Protein AF-A0AAU6Z4K2-F1 (afdb_monomer_lite)

Foldseek 3Di:
DDDDDDDDDDDDDDDDDDPDPDPPPPPPPPVVNVVVVVLVVVCVVPPVVRRPCPQFADLVQWDDDPFWIWGQAPQGIWIDTQAQQFFIWGQGPVGIKTKHFFLRVQWDGWDDPDRQKTWIDNNFQKIWIWGAHNRRDIDIDIGHRDPRHDPDGDIDMDDPPPDDDDDDDDDD

pLDDT: mean 75.46, std 21.05, range [30.47, 96.44]

Sequence (172 aa):
MKKKILASLTGSVILLSTLGALPAQAQDQHPLESTLESNAAVSGSAGTDRDLLANAVDPSAIVETEDSITISSEEGDVTLPDSATVPTTVESTEGTVLIGVPFADSASAPETLRPGAVAYENGNQTSTVRTIKNDGTVQTASIIESAASPERFDYPLTLPAGQLLRSLKAGF

Secondary structure (DSSP, 8-state):
------------------------------HHHHHHHHHHHHHHHSTTT--SSTTBPPGGGEEE-SSEEEEE-SS-EEEEESSSSSPEEEEETTEEEEEPPTTGGGPPPPEEEETTEEEEE-SSSEEEEEEEBTTS-EEEEEEE-STTS-S-----EE--TT----------

Radius of gyration: 28.02 Å; chains: 1; bounding box: 43×40×119 Å

Structure (mmCIF, N/CA/C/O backbone):
data_AF-A0AAU6Z4K2-F1
#
_entry.id   AF-A0AAU6Z4K2-F1
#
loop_
_atom_site.group_PDB
_atom_site.id
_atom_site.type_symbol
_atom_site.label_atom_id
_atom_site.label_alt_id
_atom_site.label_comp_id
_atom_site.label_asym_id
_atom_site.label_entity_id
_atom_site.label_seq_id
_atom_site.pdbx_PDB_ins_code
_atom_site.Cartn_x
_atom_site.Cartn_y
_atom_site.Cartn_z
_atom_site.occupancy
_atom_site.B_iso_or_equiv
_atom_site.auth_seq_id
_atom_site.auth_comp_id
_atom_site.auth_asym_id
_atom_site.auth_atom_id
_atom_site.pdbx_PDB_model_num
ATOM 1 N N . MET A 1 1 ? -13.637 2.128 98.675 1.00 36.31 1 MET A N 1
ATOM 2 C CA . MET A 1 1 ? -12.384 1.355 98.498 1.00 36.31 1 MET A CA 1
ATOM 3 C C . MET A 1 1 ? -12.708 0.069 97.744 1.00 36.31 1 MET A C 1
ATOM 5 O O . MET A 1 1 ? -13.590 -0.614 98.224 1.00 36.31 1 MET A O 1
ATOM 9 N N . LYS A 1 2 ? -12.008 -0.200 96.618 1.00 30.47 2 LYS A N 1
ATOM 10 C CA . LYS A 1 2 ? -11.628 -1.512 96.006 1.00 30.47 2 LYS A CA 1
ATOM 11 C C . LYS A 1 2 ? -12.738 -2.598 95.860 1.00 30.47 2 LYS A C 1
ATOM 13 O O . LYS A 1 2 ? -13.364 -2.923 96.844 1.00 30.47 2 LYS A O 1
ATOM 18 N N . LYS A 1 3 ? -12.977 -3.335 94.763 1.00 30.56 3 LYS A N 1
ATOM 19 C CA . LYS A 1 3 ? -12.415 -3.547 93.408 1.00 30.56 3 LYS A CA 1
ATOM 20 C C . LYS A 1 3 ? -13.409 -4.477 92.641 1.00 30.56 3 LYS A C 1
ATOM 22 O O . LYS A 1 3 ? -13.917 -5.390 93.270 1.00 30.56 3 LYS A O 1
ATOM 27 N N . LYS A 1 4 ? -13.597 -4.225 91.327 1.00 35.03 4 LYS A N 1
ATOM 28 C CA . LYS A 1 4 ? -13.789 -5.089 90.109 1.00 35.03 4 LYS A CA 1
ATOM 29 C C . LYS A 1 4 ? -14.420 -6.506 90.243 1.00 35.03 4 LYS A C 1
ATOM 31 O O . LYS A 1 4 ? -14.057 -7.233 91.152 1.00 35.03 4 LYS A O 1
ATOM 36 N N . ILE A 1 5 ? -15.282 -6.977 89.320 1.00 39.59 5 ILE A N 1
ATOM 37 C CA . ILE A 1 5 ? -15.020 -7.661 88.005 1.00 39.59 5 ILE A CA 1
ATOM 38 C C . ILE A 1 5 ? -16.432 -7.955 87.391 1.00 39.59 5 ILE A C 1
ATOM 40 O O . ILE A 1 5 ? -17.286 -8.388 88.153 1.00 39.59 5 ILE A O 1
ATOM 44 N N . LEU A 1 6 ? -16.856 -7.546 86.177 1.00 36.22 6 LEU A N 1
ATOM 45 C CA . LEU A 1 6 ? -16.536 -7.909 84.767 1.00 36.22 6 LEU A CA 1
ATOM 46 C C . LEU A 1 6 ? -17.544 -8.914 84.137 1.00 36.22 6 LEU A C 1
ATOM 48 O O . LEU A 1 6 ? -17.702 -9.998 84.682 1.00 36.22 6 LEU A O 1
ATOM 52 N N . ALA A 1 7 ? -18.137 -8.548 82.983 1.00 34.59 7 ALA A N 1
ATOM 53 C CA . ALA A 1 7 ? -18.519 -9.363 81.795 1.00 34.59 7 ALA A CA 1
ATOM 54 C C . ALA A 1 7 ? -19.757 -8.734 81.100 1.00 34.59 7 ALA A C 1
ATOM 56 O O . ALA A 1 7 ? -20.848 -8.744 81.651 1.00 34.59 7 ALA A O 1
ATOM 57 N N . SER A 1 8 ? -19.592 -7.950 80.028 1.00 31.45 8 SER A N 1
ATOM 58 C CA . SER A 1 8 ? -19.456 -8.360 78.612 1.00 31.45 8 SER A CA 1
ATOM 59 C C . SER A 1 8 ? -20.800 -8.655 77.929 1.00 31.45 8 SER A C 1
ATOM 61 O O . SER A 1 8 ? -21.326 -9.754 78.060 1.00 31.45 8 SER A O 1
ATOM 63 N N . LEU A 1 9 ? -21.285 -7.717 77.106 1.00 34.03 9 LEU A N 1
ATOM 64 C CA . LEU A 1 9 ? -22.028 -8.061 75.893 1.00 34.03 9 LEU A CA 1
ATOM 65 C C . LEU A 1 9 ? -21.725 -7.038 74.791 1.00 34.03 9 LEU A C 1
ATOM 67 O O . LEU A 1 9 ? -21.833 -5.827 74.971 1.00 34.03 9 LEU A O 1
ATOM 71 N N . THR A 1 10 ? -21.254 -7.588 73.686 1.00 41.62 10 THR A N 1
ATOM 72 C CA . THR A 1 10 ? -20.661 -6.970 72.508 1.00 41.62 10 THR A CA 1
ATOM 73 C C . THR A 1 10 ? -21.637 -6.040 71.790 1.00 41.62 10 THR A C 1
ATOM 75 O O . THR A 1 10 ? -22.733 -6.451 71.418 1.00 41.62 10 THR A O 1
ATOM 78 N N . GLY A 1 11 ? -21.216 -4.796 71.559 1.00 35.94 11 GLY A N 1
ATOM 79 C CA . GLY A 1 11 ? -21.829 -3.895 70.588 1.00 35.94 11 GLY A CA 1
ATOM 80 C C . GLY A 1 11 ? -21.139 -4.016 69.229 1.00 35.94 11 GLY A C 1
ATOM 81 O O . GLY A 1 11 ? -19.931 -4.243 69.156 1.00 35.94 11 GLY A O 1
ATOM 82 N N . SER A 1 12 ? -21.888 -3.825 68.147 1.00 34.69 12 SER A N 1
ATOM 83 C CA . SER A 1 12 ? -21.301 -3.396 66.881 1.00 34.69 12 SER A CA 1
ATOM 84 C C . SER A 1 12 ? -22.199 -2.396 66.175 1.00 34.69 12 SER A C 1
ATOM 86 O O . SER A 1 12 ? -23.421 -2.513 66.154 1.00 34.69 12 SER A O 1
ATOM 88 N N . VAL A 1 13 ? -21.513 -1.368 65.697 1.00 41.34 13 VAL A N 1
ATOM 89 C CA . VAL A 1 13 ? -21.973 -0.073 65.215 1.00 41.34 13 VAL A CA 1
ATOM 90 C C . VAL A 1 13 ? -22.143 -0.130 63.697 1.00 41.34 13 VAL A C 1
ATOM 92 O O . VAL A 1 13 ? -21.393 -0.805 62.999 1.00 41.34 13 VAL A O 1
ATOM 95 N N . ILE A 1 14 ? -23.145 0.597 63.210 1.00 43.53 14 ILE A N 1
ATOM 96 C CA . ILE A 1 14 ? -23.478 0.819 61.799 1.00 43.53 14 ILE A CA 1
ATOM 97 C C . ILE A 1 14 ? -22.326 1.571 61.109 1.00 43.53 14 ILE A C 1
ATOM 99 O O . ILE A 1 14 ? -21.919 2.626 61.591 1.00 43.53 14 ILE A O 1
ATOM 103 N N . LEU A 1 15 ? -21.846 1.082 59.960 1.00 35.06 15 LEU A N 1
ATOM 104 C CA . LEU A 1 15 ? -20.938 1.824 59.076 1.00 35.06 15 LEU A CA 1
ATOM 105 C C . LEU A 1 15 ? -21.525 1.885 57.660 1.00 35.06 15 LEU A C 1
ATOM 107 O O . LEU A 1 15 ? -21.534 0.907 56.919 1.00 35.06 15 LEU A O 1
ATOM 111 N N . LEU A 1 16 ? -22.046 3.070 57.337 1.00 43.75 16 LEU A N 1
ATOM 112 C CA . LEU A 1 16 ? -22.443 3.535 56.011 1.00 43.75 16 LEU A CA 1
ATOM 113 C C . LEU A 1 16 ? -21.180 3.641 55.139 1.00 43.75 16 LEU A C 1
ATOM 115 O O . LEU A 1 16 ? -20.366 4.539 55.349 1.00 43.75 16 LEU A O 1
ATOM 119 N N . SER A 1 17 ? -21.001 2.744 54.170 1.00 46.38 17 SER A N 1
ATOM 120 C CA . SER A 1 17 ? -19.984 2.892 53.128 1.00 46.38 17 SER A CA 1
ATOM 121 C C . SER A 1 17 ? -20.607 3.523 51.883 1.00 46.38 17 SER A C 1
ATOM 123 O O . SER A 1 17 ? -21.472 2.970 51.210 1.00 46.38 17 SER A O 1
ATOM 125 N N . THR A 1 18 ? -20.156 4.739 51.612 1.00 41.16 18 THR A N 1
ATOM 126 C CA . THR A 1 18 ? -20.389 5.526 50.406 1.00 41.16 18 THR A CA 1
ATOM 127 C C . THR A 1 18 ? -19.934 4.765 49.157 1.00 41.16 18 THR A C 1
ATOM 129 O O . THR A 1 18 ? -18.769 4.374 49.072 1.00 41.16 18 THR A O 1
ATOM 132 N N . LEU A 1 19 ? -20.822 4.608 48.170 1.00 38.84 19 LEU A N 1
ATOM 133 C CA . LEU A 1 19 ? -20.456 4.261 46.794 1.00 38.84 19 LEU A CA 1
ATOM 134 C C . LEU A 1 19 ? -19.628 5.417 46.211 1.00 38.84 19 LEU A C 1
ATOM 136 O O . LEU A 1 19 ? -20.172 6.402 45.716 1.00 38.84 19 LEU A O 1
ATOM 140 N N . GLY A 1 20 ? -18.305 5.320 46.308 1.00 38.38 20 GLY A N 1
ATOM 141 C CA . GLY A 1 20 ? -17.410 6.114 45.478 1.00 38.38 20 GLY A CA 1
ATOM 142 C C . GLY A 1 20 ? -17.501 5.588 44.052 1.00 38.38 20 GLY A C 1
ATOM 143 O O . GLY A 1 20 ? -17.020 4.492 43.774 1.00 38.38 20 GLY A O 1
ATOM 144 N N . ALA A 1 21 ? -18.141 6.342 43.159 1.00 46.72 21 ALA A N 1
ATOM 145 C CA . ALA A 1 21 ? -17.956 6.158 41.730 1.00 46.72 21 ALA A CA 1
ATOM 146 C C . ALA A 1 21 ? -16.471 6.403 41.440 1.00 46.72 21 ALA A C 1
ATOM 148 O O . ALA A 1 21 ? -15.991 7.531 41.557 1.00 46.72 21 ALA A O 1
ATOM 149 N N . LEU A 1 22 ? -15.725 5.342 41.136 1.00 48.06 22 LEU A N 1
ATOM 150 C CA . LEU A 1 22 ? -14.408 5.517 40.541 1.00 48.06 22 LEU A CA 1
ATOM 151 C C . LEU A 1 22 ? -14.627 6.242 39.205 1.00 48.06 22 LEU 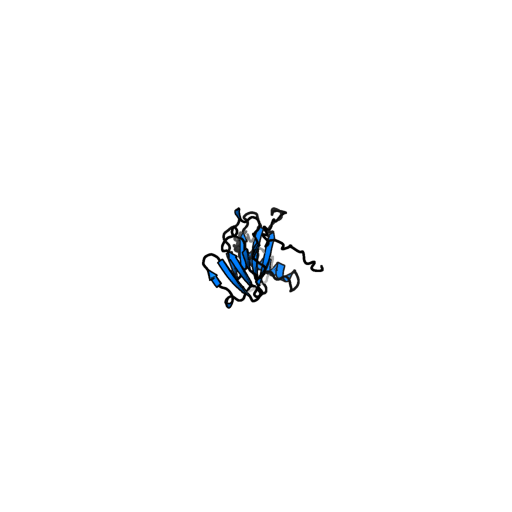A C 1
ATOM 153 O O . LEU A 1 22 ? -15.563 5.877 38.484 1.00 48.06 22 LEU A O 1
ATOM 157 N N . PRO A 1 23 ? -13.826 7.264 38.858 1.00 45.00 23 PRO A N 1
ATOM 158 C CA . PRO A 1 23 ? -13.811 7.729 37.485 1.00 45.00 23 PRO A CA 1
ATOM 159 C C . PRO A 1 23 ? -13.451 6.516 36.629 1.00 45.00 23 PRO A C 1
ATOM 161 O O . PRO A 1 23 ? -12.403 5.900 36.826 1.00 45.00 23 PRO A O 1
ATOM 164 N N . ALA A 1 24 ? -14.347 6.130 35.723 1.00 46.47 24 ALA A N 1
ATOM 165 C CA . ALA A 1 24 ? -13.970 5.261 34.629 1.00 46.47 24 ALA A CA 1
ATOM 166 C C . ALA A 1 24 ? -12.881 6.023 33.874 1.00 46.47 24 ALA A C 1
ATOM 168 O O . ALA A 1 24 ? -13.165 7.031 33.227 1.00 46.47 24 ALA A O 1
ATOM 169 N N . GLN A 1 25 ? -11.625 5.616 34.045 1.00 41.44 25 GLN A N 1
ATOM 170 C CA . GLN A 1 25 ? -10.576 6.070 33.154 1.00 41.44 25 GLN A CA 1
ATOM 171 C C . GLN A 1 25 ? -10.910 5.443 31.806 1.00 41.44 25 GLN A C 1
ATOM 173 O O . GLN A 1 25 ? -10.688 4.252 31.598 1.00 41.44 25 GLN A O 1
ATOM 178 N N . ALA A 1 26 ? -11.538 6.227 30.929 1.00 44.09 26 ALA A N 1
ATOM 179 C CA . ALA A 1 26 ? -11.459 5.968 29.508 1.00 44.09 26 ALA A CA 1
ATOM 180 C C . ALA A 1 26 ? -9.963 5.979 29.200 1.00 44.09 26 ALA A C 1
ATOM 182 O O . ALA A 1 26 ? -9.292 6.998 29.357 1.00 44.09 26 ALA A O 1
ATOM 183 N N . GLN A 1 27 ? -9.417 4.799 28.935 1.00 43.41 27 GLN A N 1
ATOM 184 C CA . GLN A 1 27 ? -8.076 4.687 28.411 1.00 43.41 27 GLN A CA 1
ATOM 185 C C . GLN A 1 27 ? -8.173 5.292 27.012 1.00 43.41 27 GLN A C 1
ATOM 187 O O . GLN A 1 27 ? -8.660 4.631 26.100 1.00 43.41 27 GLN A O 1
ATOM 192 N N . ASP A 1 28 ? -7.803 6.566 26.871 1.00 45.97 28 ASP A N 1
ATOM 193 C CA . ASP A 1 28 ? -7.549 7.197 25.575 1.00 45.97 28 ASP A CA 1
ATOM 194 C C . ASP A 1 28 ? -6.294 6.526 24.992 1.00 45.97 28 ASP A C 1
ATOM 196 O O . ASP A 1 28 ? -5.224 7.123 24.914 1.00 45.97 28 ASP A O 1
ATOM 200 N N . GLN A 1 29 ? -6.380 5.231 24.671 1.00 46.34 29 GLN A N 1
ATOM 201 C CA . GLN A 1 29 ? -5.414 4.623 23.773 1.00 46.34 29 GLN A CA 1
ATOM 202 C C . GLN A 1 29 ? -5.698 5.260 22.430 1.00 46.34 29 GLN A C 1
ATOM 204 O O . GLN A 1 29 ? -6.816 5.159 21.916 1.00 46.34 29 GLN A O 1
ATOM 209 N N . HIS A 1 30 ? -4.703 5.954 21.888 1.00 51.69 30 HIS A N 1
ATOM 210 C CA . HIS A 1 30 ? -4.772 6.383 20.507 1.00 51.69 30 HIS A CA 1
ATOM 211 C C . HIS A 1 30 ? -5.121 5.135 19.678 1.00 51.69 30 HIS A C 1
ATOM 213 O O . HIS A 1 30 ? -4.470 4.103 19.883 1.00 51.69 30 HIS A O 1
ATOM 219 N N . PRO A 1 31 ? -6.148 5.171 18.805 1.00 59.97 31 PRO A N 1
ATOM 220 C CA . PRO A 1 31 ? -6.596 3.988 18.066 1.00 59.97 31 PRO A CA 1
ATOM 221 C C . PRO A 1 31 ? -5.418 3.273 17.413 1.00 59.97 31 PRO A C 1
ATOM 223 O O . PRO A 1 31 ? -5.297 2.054 17.461 1.00 59.97 31 PRO A O 1
ATOM 226 N N . LEU A 1 32 ? -4.465 4.066 16.939 1.00 56.53 32 LEU A N 1
ATOM 227 C CA . LEU A 1 32 ? -3.286 3.616 16.237 1.00 56.53 32 LEU A CA 1
ATOM 228 C C . LEU A 1 32 ? -2.292 2.894 17.154 1.00 56.53 32 LEU A C 1
ATOM 230 O O . LEU A 1 32 ? -1.779 1.861 16.750 1.00 56.53 32 LEU A O 1
ATOM 234 N N . GLU A 1 33 ? -2.111 3.292 18.417 1.00 57.56 33 GLU A N 1
ATOM 235 C CA . GLU A 1 33 ? -1.300 2.513 19.373 1.00 57.56 33 GLU A CA 1
ATOM 236 C C . GLU A 1 33 ? -1.917 1.135 19.642 1.00 57.56 33 GLU A C 1
ATOM 238 O O . GLU A 1 33 ? -1.220 0.121 19.592 1.00 57.56 33 GLU A O 1
ATOM 243 N N . SER A 1 34 ? -3.240 1.073 19.821 1.00 58.06 34 SER A N 1
ATOM 244 C CA . SER A 1 34 ? -3.960 -0.203 19.927 1.00 58.06 34 SER A CA 1
ATOM 245 C C . SER A 1 34 ? -3.863 -1.021 18.634 1.00 58.06 34 SER A C 1
ATOM 247 O O . SER A 1 34 ? -3.811 -2.252 18.670 1.00 58.06 34 SER A O 1
ATOM 249 N N . THR A 1 35 ? -3.767 -0.352 17.486 1.00 60.66 35 THR A N 1
ATOM 250 C CA . THR A 1 35 ? -3.582 -0.977 16.175 1.00 60.66 35 THR A CA 1
ATOM 251 C C . THR A 1 35 ? -2.159 -1.509 16.000 1.00 60.66 35 THR A C 1
ATOM 253 O O . THR A 1 35 ? -1.989 -2.609 15.484 1.00 60.66 35 THR A O 1
ATOM 256 N N . LEU A 1 36 ? -1.127 -0.800 16.473 1.00 62.06 36 LEU A N 1
ATOM 257 C CA . LEU A 1 36 ? 0.253 -1.293 16.527 1.00 62.06 36 LEU A CA 1
ATOM 258 C C . LEU A 1 36 ? 0.345 -2.533 17.416 1.00 62.06 36 LEU A C 1
ATOM 260 O O . LEU A 1 36 ? 0.950 -3.525 17.015 1.00 62.06 36 LEU A O 1
ATOM 264 N N . GLU A 1 37 ? -0.273 -2.493 18.597 1.00 60.72 37 GLU A N 1
ATOM 265 C CA . GLU A 1 37 ? -0.345 -3.637 19.509 1.00 60.72 37 GLU A CA 1
ATOM 266 C C . GLU A 1 37 ? -1.108 -4.805 18.879 1.00 60.72 37 GLU A C 1
ATOM 268 O O . GLU A 1 37 ? -0.660 -5.948 18.954 1.00 60.72 37 GLU A O 1
ATOM 273 N N . SER A 1 38 ? -2.221 -4.528 18.197 1.00 59.88 38 SER A N 1
ATOM 274 C CA . SER A 1 38 ? -3.011 -5.533 17.479 1.00 59.88 38 SER A CA 1
ATOM 275 C C . SER A 1 38 ? -2.239 -6.121 16.302 1.00 59.88 38 SER A C 1
ATOM 277 O O . SER A 1 38 ? -2.271 -7.330 16.101 1.00 59.88 38 SER A O 1
ATOM 279 N N . ASN A 1 39 ? -1.474 -5.312 15.571 1.00 59.12 39 ASN A N 1
ATOM 280 C CA . ASN A 1 39 ? -0.587 -5.776 14.511 1.00 59.12 39 ASN A CA 1
ATOM 281 C C . ASN A 1 39 ? 0.524 -6.643 15.077 1.00 59.12 39 ASN A C 1
ATOM 283 O O . ASN A 1 39 ? 0.716 -7.744 14.584 1.00 59.12 39 ASN A O 1
ATOM 287 N N . ALA A 1 40 ? 1.186 -6.212 16.151 1.00 59.50 40 ALA A N 1
ATOM 288 C CA . ALA A 1 40 ? 2.186 -7.011 16.850 1.00 59.50 40 ALA A CA 1
ATOM 289 C C . ALA A 1 40 ? 1.596 -8.321 17.415 1.00 59.50 40 ALA A C 1
ATOM 291 O O . ALA A 1 40 ? 2.256 -9.360 17.411 1.00 59.50 40 ALA A O 1
ATOM 292 N N . ALA A 1 41 ? 0.337 -8.314 17.858 1.00 57.22 41 ALA A N 1
ATOM 293 C CA . ALA A 1 41 ? -0.365 -9.506 18.325 1.00 57.22 41 ALA A CA 1
ATOM 294 C C . ALA A 1 41 ? -0.747 -10.450 17.171 1.00 57.22 41 ALA A C 1
ATOM 296 O O . ALA A 1 41 ? -0.561 -11.664 17.282 1.00 57.22 41 ALA A O 1
ATOM 297 N N . VAL A 1 42 ? -1.223 -9.917 16.040 1.00 57.47 42 VAL A N 1
ATOM 298 C CA . VAL A 1 42 ? -1.474 -10.678 14.805 1.00 57.47 42 VAL A CA 1
ATOM 299 C C . VAL A 1 42 ? -0.163 -11.294 14.310 1.00 57.47 42 VAL A C 1
ATOM 301 O O . VAL A 1 42 ? -0.123 -12.502 14.074 1.00 57.47 42 VAL A O 1
ATOM 304 N N . SER A 1 43 ? 0.910 -10.502 14.284 1.00 56.78 43 SER A N 1
ATOM 305 C CA . SER A 1 43 ? 2.294 -10.892 14.006 1.00 56.78 43 SER A CA 1
ATOM 306 C C . SER A 1 43 ? 2.821 -12.001 14.923 1.00 56.78 43 SER A C 1
ATOM 308 O O . SER A 1 43 ? 3.589 -12.846 14.480 1.00 56.78 43 SER A O 1
ATOM 310 N N . GLY A 1 44 ? 2.431 -12.012 16.202 1.00 48.19 44 GLY A N 1
ATOM 311 C CA . GLY A 1 44 ? 2.836 -13.034 17.173 1.00 48.19 44 GLY A CA 1
ATOM 312 C C . GLY A 1 44 ? 1.983 -14.309 17.144 1.00 48.19 44 GLY A C 1
ATOM 313 O O . GLY A 1 44 ? 2.465 -15.379 17.513 1.00 48.19 44 GLY A O 1
ATOM 314 N N . SER A 1 45 ? 0.718 -14.215 16.718 1.00 48.16 45 SER A N 1
ATOM 315 C CA . SER A 1 45 ? -0.207 -15.360 16.627 1.00 48.16 45 SER A CA 1
ATOM 316 C C . SER A 1 45 ? -0.062 -16.148 15.323 1.00 48.16 45 SER A C 1
ATOM 318 O O . SER A 1 45 ? -0.261 -17.363 15.289 1.00 48.16 45 SER A O 1
ATOM 320 N N . ALA A 1 46 ? 0.312 -15.459 14.249 1.00 44.97 46 ALA A N 1
ATOM 321 C CA . ALA A 1 46 ? 0.668 -16.045 12.979 1.00 44.97 46 ALA A CA 1
ATOM 322 C C . ALA A 1 46 ? 2.176 -16.300 13.039 1.00 44.97 46 ALA A C 1
ATOM 324 O O . ALA A 1 46 ? 2.924 -15.336 13.052 1.00 44.97 46 ALA A O 1
ATOM 325 N N . GLY A 1 47 ? 2.608 -17.563 13.176 1.00 46.50 47 GLY A N 1
ATOM 326 C CA . GLY A 1 47 ? 4.004 -17.946 13.460 1.00 46.50 47 GLY A CA 1
ATOM 327 C C . GLY A 1 47 ? 5.066 -17.123 12.718 1.00 46.50 47 GLY A C 1
ATOM 328 O O . GLY A 1 47 ? 4.776 -16.582 11.660 1.00 46.50 47 GLY A O 1
ATOM 329 N N . THR A 1 48 ? 6.282 -17.071 13.273 1.00 49.19 48 THR A N 1
ATOM 330 C CA . THR A 1 48 ? 7.426 -16.145 13.055 1.00 49.19 48 THR A CA 1
ATOM 331 C C . THR A 1 48 ? 7.652 -15.503 11.666 1.00 49.19 48 THR A C 1
ATOM 333 O O . THR A 1 48 ? 8.356 -14.503 11.584 1.00 49.19 48 THR A O 1
ATOM 336 N N . ASP A 1 49 ? 7.064 -16.028 10.595 1.00 49.94 49 ASP A N 1
ATOM 337 C CA . ASP A 1 49 ? 7.072 -15.519 9.219 1.00 49.94 49 ASP A CA 1
ATOM 338 C C . ASP A 1 49 ? 6.061 -14.390 8.927 1.00 49.94 49 ASP A C 1
ATOM 340 O O . ASP A 1 49 ? 6.151 -13.755 7.875 1.00 49.94 49 ASP A O 1
ATOM 344 N N . ARG A 1 50 ? 5.065 -14.140 9.791 1.00 57.62 50 ARG A N 1
ATOM 345 C CA . ARG A 1 50 ? 3.939 -13.227 9.484 1.00 57.62 50 ARG A CA 1
ATOM 346 C C . ARG A 1 50 ? 3.914 -11.953 10.311 1.00 57.62 50 ARG A C 1
ATOM 348 O O . ARG A 1 50 ? 2.854 -11.340 10.444 1.00 57.62 50 ARG A O 1
ATOM 355 N N . ASP A 1 51 ? 5.072 -11.527 10.803 1.00 68.50 51 ASP A N 1
ATOM 356 C CA . ASP A 1 51 ? 5.155 -10.232 11.452 1.00 68.50 51 ASP A CA 1
ATOM 357 C C . ASP A 1 51 ? 5.057 -9.093 10.421 1.00 68.50 51 ASP A C 1
ATOM 359 O O . ASP A 1 51 ? 5.938 -8.905 9.583 1.00 68.50 51 ASP A O 1
ATOM 363 N N . LEU A 1 52 ? 3.926 -8.376 10.468 1.00 66.62 52 LEU A N 1
ATOM 364 C CA . LEU A 1 52 ? 3.582 -7.266 9.575 1.00 66.62 52 LEU A CA 1
ATOM 365 C C . LEU A 1 52 ? 4.606 -6.131 9.658 1.00 66.62 52 LEU A C 1
ATOM 367 O O . LEU A 1 52 ? 4.833 -5.445 8.668 1.00 66.62 52 LEU A O 1
ATOM 371 N N . LEU A 1 53 ? 5.208 -5.947 10.835 1.00 70.00 53 LEU A N 1
ATOM 372 C CA . LEU A 1 53 ? 6.173 -4.893 11.126 1.00 70.00 53 LEU A CA 1
ATOM 373 C C . LEU A 1 53 ? 7.601 -5.442 11.278 1.00 70.00 53 LEU A C 1
ATOM 375 O O . LEU A 1 53 ? 8.549 -4.650 11.346 1.00 70.00 53 LEU A O 1
ATOM 379 N N . ALA A 1 54 ? 7.783 -6.769 11.325 1.00 64.94 54 ALA A N 1
ATOM 380 C CA . ALA A 1 54 ? 9.110 -7.377 11.290 1.00 64.94 54 ALA A CA 1
ATOM 381 C C . ALA A 1 54 ? 9.786 -7.044 9.977 1.00 64.94 54 ALA A C 1
ATOM 383 O O . ALA A 1 54 ? 9.201 -7.150 8.897 1.00 64.94 54 ALA A O 1
ATOM 384 N N . ASN A 1 55 ? 11.073 -6.731 10.085 1.00 63.75 55 ASN A N 1
ATOM 385 C CA . ASN A 1 55 ? 11.922 -6.439 8.939 1.00 63.75 55 ASN A CA 1
ATOM 386 C C . ASN A 1 55 ? 11.401 -5.275 8.080 1.00 63.75 55 ASN A C 1
ATOM 388 O O . ASN A 1 55 ? 11.813 -5.157 6.925 1.00 63.75 55 ASN A O 1
ATOM 392 N N . ALA A 1 56 ? 10.539 -4.409 8.640 1.00 68.62 56 ALA A N 1
ATOM 393 C CA . ALA A 1 56 ? 10.363 -3.062 8.115 1.00 68.62 56 ALA A CA 1
ATOM 394 C C . ALA A 1 56 ? 11.751 -2.433 7.946 1.00 68.62 56 ALA A C 1
ATOM 396 O O . ALA A 1 56 ? 12.652 -2.687 8.755 1.00 68.62 56 ALA A O 1
ATOM 397 N N . VAL A 1 57 ? 11.913 -1.699 6.851 1.00 77.69 57 VAL A N 1
ATOM 398 C CA . VAL A 1 57 ? 13.207 -1.227 6.357 1.00 77.69 57 VAL A CA 1
ATOM 399 C C . VAL A 1 57 ? 14.070 -0.564 7.449 1.00 77.69 57 VAL A C 1
ATOM 401 O O . VAL A 1 57 ? 13.574 0.081 8.378 1.00 77.69 57 VAL A O 1
ATOM 404 N N . ASP A 1 58 ? 15.388 -0.719 7.330 1.00 72.12 58 ASP A N 1
ATOM 405 C CA . ASP A 1 58 ? 16.346 0.059 8.108 1.00 72.12 58 ASP A CA 1
ATOM 406 C C . ASP A 1 58 ? 16.191 1.548 7.740 1.00 72.12 58 ASP A C 1
ATOM 408 O O . ASP A 1 58 ? 16.272 1.884 6.556 1.00 72.12 58 ASP A O 1
ATOM 412 N N . PRO A 1 59 ? 15.992 2.461 8.711 1.00 69.56 59 PRO A N 1
ATOM 413 C CA . PRO A 1 59 ? 15.805 3.887 8.439 1.00 69.56 59 PRO A CA 1
ATOM 414 C C . PRO A 1 59 ? 16.951 4.524 7.644 1.00 69.56 59 PRO A C 1
ATOM 416 O O . PRO A 1 59 ? 16.745 5.539 6.989 1.00 69.56 59 PRO A O 1
ATOM 419 N N . SER A 1 60 ? 18.154 3.945 7.676 1.00 73.00 60 SER A N 1
ATOM 420 C CA . SER A 1 60 ? 19.299 4.431 6.898 1.00 73.00 60 SER A CA 1
ATOM 421 C C . SER A 1 60 ? 19.212 4.132 5.397 1.00 73.00 60 SER A C 1
ATOM 423 O O . SER A 1 60 ? 19.892 4.793 4.614 1.00 73.00 60 SER A O 1
ATOM 425 N N . ALA A 1 61 ? 18.375 3.173 4.991 1.00 77.00 61 ALA A N 1
ATOM 426 C CA . ALA A 1 61 ? 18.121 2.828 3.593 1.00 77.00 61 ALA A CA 1
ATOM 427 C C . ALA A 1 61 ? 16.924 3.595 2.994 1.00 77.00 61 ALA A C 1
ATOM 429 O O . ALA A 1 61 ? 16.589 3.394 1.827 1.00 77.00 61 ALA A O 1
ATOM 430 N N . ILE A 1 62 ? 16.281 4.466 3.781 1.00 82.12 62 ILE A N 1
ATOM 431 C CA . ILE A 1 62 ? 15.111 5.235 3.362 1.00 82.12 62 ILE A CA 1
ATOM 432 C C . ILE A 1 62 ? 15.515 6.626 2.892 1.00 82.12 62 ILE A C 1
ATOM 434 O O . ILE A 1 62 ? 16.235 7.355 3.575 1.00 82.12 62 ILE A O 1
ATOM 438 N N . VAL A 1 63 ? 14.950 7.033 1.762 1.00 86.12 63 VAL A N 1
ATOM 439 C CA . VAL A 1 63 ? 14.868 8.432 1.355 1.00 86.12 63 VAL A CA 1
ATOM 440 C C . VAL A 1 63 ? 13.446 8.920 1.616 1.00 86.12 63 VAL A C 1
ATOM 442 O O . VAL A 1 63 ? 12.531 8.636 0.844 1.00 86.12 63 VAL A O 1
ATOM 445 N N . GLU A 1 64 ? 13.253 9.633 2.724 1.00 84.25 64 GLU A N 1
ATOM 446 C CA . GLU A 1 64 ? 11.984 10.296 3.033 1.00 84.25 64 GLU A CA 1
ATOM 447 C C . GLU A 1 64 ? 11.978 11.711 2.454 1.00 84.25 64 GLU A C 1
ATOM 449 O O . GLU A 1 64 ? 12.934 12.481 2.576 1.00 84.25 64 GLU A O 1
ATOM 454 N N . THR A 1 65 ? 10.873 12.044 1.811 1.00 86.75 65 THR A N 1
ATOM 455 C CA . THR A 1 65 ? 10.536 13.372 1.305 1.00 86.75 65 THR A CA 1
ATOM 456 C C . THR A 1 65 ? 9.222 13.801 1.946 1.00 86.75 65 THR A C 1
ATOM 458 O O . THR A 1 65 ? 8.574 12.999 2.612 1.00 86.75 65 THR A O 1
ATOM 461 N N . GLU A 1 66 ? 8.811 15.050 1.737 1.00 84.56 66 GLU A N 1
ATOM 462 C CA . GLU A 1 66 ? 7.517 15.533 2.241 1.00 84.56 66 GLU A CA 1
ATOM 463 C C . GLU A 1 66 ? 6.341 14.692 1.718 1.00 84.56 66 GLU A C 1
ATOM 465 O O . GLU A 1 66 ? 5.407 14.433 2.463 1.00 84.56 66 GLU A O 1
ATOM 470 N N . ASP A 1 67 ? 6.434 14.193 0.481 1.00 89.06 67 ASP A N 1
ATOM 471 C CA . ASP A 1 67 ? 5.317 13.529 -0.200 1.00 89.06 67 ASP A CA 1
ATOM 472 C C . ASP A 1 67 ? 5.476 12.006 -0.330 1.00 89.06 67 ASP A C 1
ATOM 474 O O . ASP A 1 67 ? 4.597 11.336 -0.881 1.00 89.06 67 ASP A O 1
ATOM 478 N N . SER A 1 68 ? 6.615 11.431 0.072 1.00 90.81 68 SER A N 1
ATOM 479 C CA . SER A 1 68 ? 6.870 10.000 -0.131 1.00 90.81 68 SER A CA 1
ATOM 480 C C . SER A 1 68 ? 8.056 9.437 0.646 1.00 90.81 68 SER A C 1
ATOM 482 O O . SER A 1 68 ? 9.031 10.129 0.941 1.00 90.81 68 SER A O 1
ATOM 484 N N . ILE A 1 69 ? 7.994 8.128 0.867 1.00 89.50 69 ILE A N 1
ATOM 485 C CA . ILE A 1 69 ? 9.052 7.268 1.387 1.00 89.50 69 ILE A CA 1
ATOM 486 C C . ILE A 1 69 ? 9.561 6.416 0.220 1.00 89.50 69 ILE A C 1
ATOM 488 O O . ILE A 1 69 ? 8.792 5.643 -0.351 1.00 89.50 69 ILE A O 1
ATOM 492 N N . THR A 1 70 ? 10.838 6.539 -0.141 1.00 91.44 70 THR A N 1
ATOM 493 C CA . THR A 1 70 ? 11.462 5.726 -1.199 1.00 91.44 70 THR A CA 1
ATOM 494 C C . THR A 1 70 ? 12.565 4.841 -0.643 1.00 91.44 70 THR A C 1
ATOM 496 O O . THR A 1 70 ? 13.359 5.272 0.193 1.00 91.44 70 THR A O 1
ATOM 499 N N . ILE A 1 71 ? 12.613 3.600 -1.119 1.00 88.62 71 ILE A N 1
ATOM 500 C CA . ILE A 1 71 ? 13.634 2.612 -0.775 1.00 88.62 71 ILE A CA 1
ATOM 501 C C . ILE A 1 71 ? 14.196 2.046 -2.069 1.00 88.62 71 ILE A C 1
ATOM 503 O O . ILE A 1 71 ? 13.439 1.591 -2.925 1.00 88.62 71 ILE A O 1
ATOM 507 N N . SER A 1 72 ? 15.520 2.044 -2.167 1.00 88.56 72 SER A N 1
ATOM 508 C CA . SER A 1 72 ? 16.247 1.448 -3.282 1.00 88.56 72 SER A CA 1
ATOM 509 C C . SER A 1 72 ? 16.857 0.122 -2.861 1.00 88.56 72 SER A C 1
ATOM 511 O O . SER A 1 72 ? 17.564 0.041 -1.856 1.00 88.56 72 SER A O 1
ATOM 513 N N . SER A 1 73 ? 16.600 -0.915 -3.649 1.00 83.56 73 SER A N 1
ATOM 514 C CA . SER A 1 73 ? 17.166 -2.253 -3.478 1.00 83.56 73 SER A CA 1
ATOM 515 C C . SER A 1 73 ? 17.910 -2.682 -4.745 1.00 83.56 73 SER A C 1
ATOM 517 O O . SER A 1 73 ? 17.883 -1.994 -5.765 1.00 83.56 73 SER A O 1
ATOM 519 N N . GLU A 1 74 ? 18.568 -3.842 -4.708 1.00 82.62 74 GLU A N 1
ATOM 520 C CA . GLU A 1 74 ? 19.158 -4.429 -5.920 1.00 82.62 74 GLU A CA 1
ATOM 521 C C . GLU A 1 74 ? 18.092 -4.818 -6.963 1.00 82.62 74 GLU A C 1
ATOM 523 O O . GLU A 1 74 ? 18.385 -4.868 -8.157 1.00 82.62 74 GLU A O 1
ATOM 528 N N . GLU A 1 75 ? 16.861 -5.082 -6.519 1.00 81.19 75 GLU A N 1
ATOM 529 C CA . GLU A 1 75 ? 15.746 -5.550 -7.351 1.00 81.19 75 GLU A CA 1
ATOM 530 C C . GLU A 1 75 ? 14.961 -4.391 -7.987 1.00 81.19 75 GLU A C 1
ATOM 532 O O . GLU A 1 75 ? 14.244 -4.584 -8.975 1.00 81.19 75 GLU A O 1
ATOM 537 N N . GLY A 1 76 ? 15.143 -3.181 -7.453 1.00 89.00 76 GLY A N 1
ATOM 538 C CA . GLY A 1 76 ? 14.509 -1.960 -7.922 1.00 89.00 76 GLY A CA 1
ATOM 539 C C . GLY A 1 76 ? 14.095 -1.015 -6.796 1.00 89.00 76 GLY A C 1
ATOM 540 O O . GLY A 1 76 ? 14.460 -1.210 -5.630 1.00 89.00 76 GLY A O 1
ATOM 541 N N . ASP A 1 77 ? 13.336 0.014 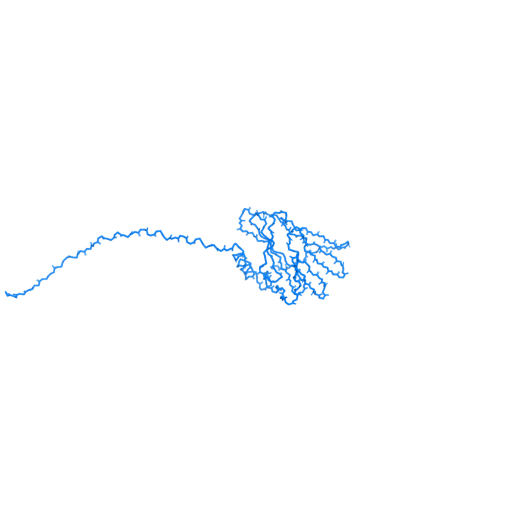-7.166 1.00 92.56 77 ASP A N 1
ATOM 542 C CA . ASP A 1 77 ? 12.905 1.082 -6.269 1.00 92.56 77 ASP A CA 1
ATOM 543 C C . ASP A 1 77 ? 11.441 0.898 -5.867 1.00 92.56 77 ASP A C 1
ATOM 545 O O . ASP A 1 77 ? 10.568 0.608 -6.689 1.00 92.56 77 ASP A O 1
ATOM 549 N N . VAL A 1 78 ? 11.158 1.111 -4.587 1.00 94.00 78 VAL A N 1
ATOM 550 C CA . VAL A 1 78 ? 9.797 1.142 -4.058 1.00 94.00 78 VAL A CA 1
ATOM 551 C C . VAL A 1 78 ? 9.513 2.521 -3.499 1.00 94.00 78 VAL A C 1
ATOM 553 O O . VAL A 1 78 ? 10.196 2.975 -2.583 1.00 94.00 78 VAL A O 1
ATOM 556 N N . THR A 1 79 ? 8.452 3.151 -3.995 1.00 94.12 79 THR A N 1
ATOM 557 C CA . THR A 1 79 ? 7.982 4.455 -3.524 1.00 94.12 79 THR A CA 1
ATOM 558 C C . THR A 1 79 ? 6.593 4.331 -2.918 1.00 94.12 79 THR A C 1
ATOM 560 O O . THR A 1 79 ? 5.615 3.985 -3.585 1.00 94.12 79 THR A O 1
ATOM 563 N N . LEU A 1 80 ? 6.501 4.653 -1.633 1.00 93.19 80 LEU A N 1
ATOM 564 C CA . LEU A 1 80 ? 5.273 4.742 -0.861 1.00 93.19 80 LEU A CA 1
ATOM 565 C C . LEU A 1 80 ? 4.878 6.217 -0.706 1.00 93.19 80 LEU A C 1
ATOM 567 O O . LEU A 1 80 ? 5.589 6.958 -0.031 1.00 93.19 80 LEU A O 1
ATOM 571 N N . PRO A 1 81 ? 3.771 6.663 -1.318 1.00 92.44 81 PRO A N 1
ATOM 572 C CA . PRO A 1 81 ? 3.353 8.057 -1.236 1.00 92.44 81 PRO A CA 1
ATOM 573 C C . PRO A 1 81 ? 2.726 8.403 0.118 1.00 92.44 81 PRO A C 1
ATOM 575 O O . PRO A 1 81 ? 2.078 7.561 0.752 1.00 92.44 81 PRO A O 1
ATOM 578 N N . ASP A 1 82 ? 2.804 9.683 0.479 1.00 91.12 82 ASP A N 1
ATOM 579 C CA . ASP A 1 82 ? 2.147 10.302 1.637 1.00 91.12 82 ASP A CA 1
ATOM 580 C C . ASP A 1 82 ? 0.634 10.521 1.407 1.00 91.12 82 ASP A C 1
ATOM 582 O O . ASP A 1 82 ? 0.008 11.483 1.837 1.00 91.12 82 ASP A O 1
ATOM 586 N N . SER A 1 83 ? 0.007 9.631 0.639 1.00 93.06 83 SER A N 1
ATOM 587 C CA . SER A 1 83 ? -1.412 9.698 0.310 1.00 93.06 83 SER A CA 1
ATOM 588 C C . SER A 1 83 ? -1.956 8.312 0.000 1.00 93.06 83 SER A C 1
ATOM 590 O O . SER A 1 83 ? -1.306 7.494 -0.656 1.00 93.06 83 SER A O 1
ATOM 592 N N . ALA A 1 84 ? -3.185 8.057 0.443 1.00 93.75 84 ALA A N 1
ATOM 593 C CA . ALA A 1 84 ? -3.924 6.851 0.098 1.00 93.75 84 ALA A CA 1
ATOM 594 C C . ALA A 1 84 ? -4.357 6.837 -1.380 1.00 93.75 84 ALA A C 1
ATOM 596 O O . ALA A 1 84 ? -4.406 5.783 -2.008 1.00 93.75 84 ALA A O 1
ATOM 597 N N . THR A 1 85 ? -4.659 8.001 -1.961 1.00 95.94 85 THR A N 1
ATOM 598 C CA . THR A 1 85 ? -5.179 8.108 -3.339 1.00 95.94 85 THR A CA 1
ATOM 599 C C . THR A 1 85 ? -4.100 7.959 -4.404 1.00 95.94 85 THR A C 1
ATOM 601 O O . THR A 1 85 ? -4.408 7.712 -5.570 1.00 95.94 85 THR A O 1
ATOM 604 N N . VAL A 1 86 ? -2.831 8.063 -4.008 1.00 95.69 86 VAL A N 1
ATOM 605 C CA . VAL A 1 86 ? -1.684 7.806 -4.876 1.00 95.69 86 VAL A CA 1
ATOM 606 C C . VAL A 1 86 ? -1.229 6.354 -4.656 1.00 95.69 86 VAL A C 1
ATOM 608 O O . VAL A 1 86 ? -1.055 5.923 -3.510 1.00 95.69 86 VAL A O 1
ATOM 611 N N . PRO A 1 87 ? -1.057 5.551 -5.722 1.00 95.44 87 PRO A N 1
ATOM 612 C CA . PRO A 1 87 ? -0.616 4.171 -5.572 1.00 95.44 87 PRO A CA 1
ATOM 613 C C . PRO A 1 87 ? 0.847 4.097 -5.120 1.00 95.44 87 PRO A C 1
ATOM 615 O O . PRO A 1 87 ? 1.659 4.953 -5.457 1.00 95.44 87 PRO A O 1
ATOM 618 N N . THR A 1 88 ? 1.191 3.030 -4.400 1.00 95.12 88 THR A N 1
ATOM 619 C CA . THR A 1 88 ? 2.590 2.632 -4.206 1.00 95.12 88 THR A CA 1
ATOM 620 C C . THR A 1 88 ? 3.164 2.199 -5.547 1.00 95.12 88 THR A C 1
ATOM 622 O O . THR A 1 88 ? 2.537 1.413 -6.262 1.00 95.12 88 THR A O 1
ATOM 625 N N . THR A 1 89 ? 4.360 2.678 -5.858 1.00 96.00 89 THR A N 1
ATOM 626 C CA . THR A 1 89 ? 5.092 2.326 -7.073 1.00 96.00 89 THR A CA 1
ATOM 627 C C . THR A 1 89 ? 6.170 1.309 -6.728 1.00 96.00 89 THR A C 1
ATOM 629 O O . THR A 1 89 ? 6.932 1.518 -5.789 1.00 96.00 89 THR A O 1
ATOM 632 N N . VAL A 1 90 ? 6.232 0.215 -7.485 1.00 94.19 90 VAL A N 1
ATOM 633 C CA . VAL A 1 90 ? 7.339 -0.748 -7.466 1.00 94.19 90 VAL A CA 1
ATOM 634 C C . VAL A 1 90 ? 7.960 -0.743 -8.855 1.00 94.19 90 VAL A C 1
ATOM 636 O O . VAL A 1 90 ? 7.339 -1.199 -9.818 1.00 94.19 90 VAL A O 1
ATOM 639 N N . GLU A 1 91 ? 9.155 -0.184 -8.973 1.00 94.06 91 GLU A N 1
ATOM 640 C CA . GLU A 1 91 ? 9.913 -0.096 -10.216 1.00 94.06 91 GLU A CA 1
ATOM 641 C C . GLU A 1 91 ? 10.988 -1.173 -10.251 1.00 94.06 91 GLU A C 1
ATOM 643 O O . GLU A 1 91 ? 11.683 -1.396 -9.271 1.00 94.06 91 GLU A O 1
ATOM 648 N N . SER A 1 92 ? 11.142 -1.829 -11.397 1.00 90.50 92 SER A N 1
ATOM 649 C CA . SER A 1 92 ? 12.207 -2.802 -11.649 1.00 90.50 92 SER A CA 1
ATOM 650 C C . SER A 1 92 ? 12.676 -2.693 -13.098 1.00 90.50 92 SER A C 1
ATOM 652 O O . SER A 1 92 ? 12.069 -1.992 -13.915 1.00 90.50 92 SER A O 1
ATOM 654 N N . THR A 1 93 ? 13.706 -3.453 -13.469 1.00 89.06 93 THR A N 1
ATOM 655 C CA . THR A 1 93 ? 14.139 -3.557 -14.873 1.00 89.06 93 THR A CA 1
ATOM 656 C C . THR A 1 93 ? 13.055 -4.115 -15.800 1.00 89.06 93 THR A C 1
ATOM 658 O O . THR A 1 93 ? 13.062 -3.825 -16.994 1.00 89.06 93 THR A O 1
ATOM 661 N N . GLU A 1 94 ? 12.107 -4.883 -15.257 1.00 88.06 9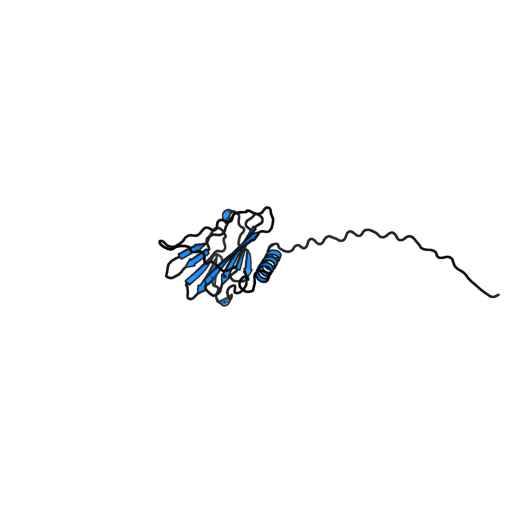4 GLU A N 1
ATOM 662 C CA . GLU A 1 94 ? 11.009 -5.522 -15.994 1.00 88.06 94 GLU A CA 1
ATOM 663 C C . GLU A 1 94 ? 9.757 -4.628 -16.112 1.00 88.06 94 GLU A C 1
ATOM 665 O O . GLU A 1 94 ? 8.759 -5.018 -16.727 1.00 88.06 94 GLU A O 1
ATOM 670 N N . GLY A 1 95 ? 9.789 -3.427 -15.525 1.00 92.44 95 GLY A N 1
ATOM 671 C CA . GLY A 1 95 ? 8.720 -2.432 -15.576 1.00 92.44 95 GLY A CA 1
ATOM 672 C C . GLY A 1 95 ? 8.177 -2.030 -14.204 1.00 92.44 95 GLY A C 1
ATOM 673 O O . GLY A 1 95 ? 8.689 -2.435 -13.160 1.00 92.44 95 GLY A O 1
ATOM 674 N N . THR A 1 96 ? 7.115 -1.223 -14.236 1.00 95.06 96 THR A N 1
ATOM 675 C CA . THR A 1 96 ? 6.503 -0.597 -13.058 1.00 95.06 96 THR A CA 1
ATOM 676 C C . THR A 1 96 ? 5.169 -1.241 -12.692 1.00 95.06 96 THR A C 1
ATOM 678 O O . THR A 1 96 ? 4.255 -1.319 -13.517 1.00 95.06 96 THR A O 1
ATOM 681 N N . VAL A 1 97 ? 5.035 -1.650 -11.434 1.00 95.38 97 VAL A N 1
ATOM 682 C CA . VAL A 1 97 ? 3.778 -2.096 -10.826 1.00 95.38 97 VAL A CA 1
ATOM 683 C C . VAL A 1 97 ? 3.227 -0.981 -9.941 1.00 95.38 97 VAL A C 1
ATOM 685 O O . VAL A 1 97 ? 3.966 -0.384 -9.163 1.00 95.38 97 VAL A O 1
ATOM 688 N N . LEU A 1 98 ? 1.922 -0.716 -10.043 1.00 96.44 98 LEU A N 1
ATOM 689 C CA . LEU A 1 98 ? 1.222 0.239 -9.178 1.00 96.44 98 LEU A CA 1
ATOM 690 C C . LEU A 1 98 ? 0.240 -0.503 -8.273 1.00 96.44 98 LEU A C 1
ATOM 692 O O . LEU A 1 98 ? -0.587 -1.276 -8.765 1.00 96.44 98 LEU A O 1
ATOM 696 N N . ILE A 1 99 ? 0.318 -0.238 -6.970 1.00 95.69 99 ILE A N 1
ATOM 697 C CA . ILE A 1 99 ? -0.480 -0.889 -5.928 1.00 95.69 99 ILE A CA 1
ATOM 698 C C . ILE A 1 99 ? -1.291 0.174 -5.184 1.00 95.69 99 ILE A C 1
ATOM 700 O O . ILE A 1 99 ? -0.748 0.981 -4.430 1.00 95.69 99 ILE A O 1
ATOM 704 N N . GLY A 1 100 ? -2.602 0.187 -5.408 1.00 95.56 100 GLY A N 1
ATOM 705 C CA . GLY A 1 100 ? -3.536 1.050 -4.692 1.00 95.56 100 GLY A CA 1
ATOM 706 C C . GLY A 1 100 ? -3.947 0.469 -3.340 1.00 95.56 100 GLY A C 1
ATOM 707 O O . GLY A 1 100 ? -3.829 -0.734 -3.097 1.00 95.56 100 GLY A O 1
ATOM 708 N N . VAL A 1 101 ? -4.484 1.326 -2.475 1.00 93.69 101 VAL A N 1
ATOM 709 C CA . VAL A 1 101 ? -5.119 0.909 -1.217 1.00 93.69 101 VAL A CA 1
ATOM 710 C C . VAL A 1 101 ? -6.640 0.828 -1.387 1.00 93.69 101 VAL A C 1
ATOM 712 O O . VAL A 1 101 ? -7.214 1.591 -2.171 1.00 93.69 101 VAL A O 1
ATOM 715 N N . PRO A 1 102 ? -7.317 -0.090 -0.679 1.00 95.00 102 PRO A N 1
ATOM 716 C CA . PRO A 1 102 ? -8.771 -0.119 -0.653 1.00 95.00 102 PRO A CA 1
ATOM 717 C C . PRO A 1 102 ? -9.305 1.155 0.014 1.00 95.00 102 PRO A C 1
ATOM 719 O O . PRO A 1 102 ? -8.680 1.691 0.924 1.00 95.00 102 PRO A O 1
ATOM 722 N N . PHE A 1 103 ? -10.474 1.623 -0.431 1.00 96.31 103 PHE A N 1
ATOM 723 C CA . PHE A 1 103 ? -11.165 2.791 0.142 1.00 96.31 103 PHE A CA 1
ATOM 724 C C . PHE A 1 103 ? -10.338 4.090 0.165 1.00 96.31 103 PHE A C 1
ATOM 726 O O . PHE A 1 103 ? -10.582 4.963 0.991 1.00 96.31 103 PHE A O 1
ATOM 733 N N . ALA A 1 104 ? -9.387 4.239 -0.762 1.00 95.69 104 ALA A N 1
ATOM 734 C CA . ALA A 1 104 ? -8.472 5.378 -0.815 1.00 95.69 104 ALA A CA 1
ATOM 735 C C . ALA A 1 104 ? -9.162 6.754 -0.760 1.00 95.69 104 ALA A C 1
ATOM 737 O O . ALA A 1 104 ? -8.646 7.671 -0.130 1.00 95.69 104 ALA A O 1
ATOM 738 N N . ASP A 1 105 ? -10.338 6.891 -1.381 1.00 96.00 105 ASP A N 1
ATOM 739 C CA . ASP A 1 105 ? -11.087 8.154 -1.429 1.00 96.00 105 ASP A CA 1
ATOM 740 C C . ASP A 1 105 ? -11.644 8.597 -0.064 1.00 96.00 105 ASP A C 1
ATOM 742 O O . ASP A 1 105 ? -11.926 9.780 0.129 1.00 96.00 105 ASP A O 1
ATOM 746 N N . SER A 1 106 ? -11.837 7.663 0.874 1.00 94.56 106 SER A N 1
ATOM 747 C CA . SER A 1 106 ? -12.310 7.940 2.239 1.00 94.56 106 SER A CA 1
ATOM 748 C C . SER A 1 106 ? -11.222 7.788 3.296 1.00 94.56 106 SER A C 1
ATOM 750 O O . SER A 1 106 ? -11.498 7.987 4.480 1.00 94.56 106 SER A O 1
ATOM 752 N N . ALA A 1 107 ? -10.011 7.418 2.882 1.00 95.00 107 ALA A N 1
ATOM 753 C CA . ALA A 1 107 ? -8.905 7.185 3.783 1.00 95.00 107 ALA A CA 1
ATOM 754 C C . ALA A 1 107 ? -8.317 8.497 4.322 1.00 95.00 107 ALA A C 1
ATOM 756 O O . ALA A 1 107 ? -8.273 9.519 3.633 1.00 95.00 107 ALA A O 1
ATOM 757 N N . SER A 1 108 ? -7.845 8.461 5.567 1.00 92.06 108 SER A N 1
ATOM 758 C CA . SER A 1 108 ? -7.086 9.556 6.165 1.00 92.06 108 SER A CA 1
ATOM 759 C C . SER A 1 108 ? -5.739 9.764 5.464 1.00 92.06 108 SER A C 1
ATOM 761 O O . SER A 1 108 ? -5.261 8.914 4.707 1.00 92.06 108 SER A O 1
ATOM 763 N N . ALA A 1 109 ? -5.077 10.879 5.786 1.00 90.69 109 ALA A N 1
ATOM 764 C CA . ALA A 1 109 ? -3.634 10.984 5.587 1.00 90.69 109 ALA A CA 1
ATOM 765 C C . ALA A 1 109 ? -2.923 9.820 6.312 1.00 90.69 109 ALA A C 1
ATOM 767 O O . ALA A 1 109 ? -3.447 9.340 7.330 1.00 90.69 109 ALA A O 1
ATOM 768 N N . PRO A 1 110 ? -1.782 9.341 5.792 1.00 91.12 110 PRO A N 1
ATOM 769 C CA . PRO A 1 110 ? -1.029 8.285 6.450 1.00 91.12 110 PRO A CA 1
ATOM 770 C C . PRO A 1 110 ? -0.548 8.730 7.827 1.00 91.12 110 PRO A C 1
ATOM 772 O O . PRO A 1 110 ? -0.093 9.856 8.018 1.00 91.12 110 PRO A O 1
ATOM 775 N N . GLU A 1 111 ? -0.582 7.807 8.775 1.00 90.25 111 GLU A N 1
ATOM 776 C CA . GLU A 1 111 ? 0.189 7.920 10.001 1.00 90.25 111 GLU A CA 1
ATOM 777 C C . GLU A 1 111 ? 1.397 6.985 9.918 1.00 90.25 111 GLU A C 1
ATOM 779 O O . GLU A 1 111 ? 1.265 5.783 9.667 1.00 90.25 111 GLU A O 1
ATOM 784 N N . THR A 1 112 ? 2.592 7.532 10.131 1.00 87.50 112 THR A N 1
ATOM 785 C CA . THR A 1 112 ? 3.826 6.746 10.191 1.00 87.50 112 THR A CA 1
ATOM 786 C C . THR A 1 112 ? 3.884 5.961 11.495 1.00 87.50 112 THR A C 1
ATOM 788 O O . THR A 1 112 ? 4.058 6.532 12.568 1.00 87.50 112 THR A O 1
ATOM 791 N N . LEU A 1 113 ? 3.809 4.632 11.398 1.00 84.19 113 LEU A N 1
ATOM 792 C CA . LEU A 1 113 ? 3.935 3.735 12.552 1.00 84.19 113 LEU A CA 1
ATOM 793 C C . LEU A 1 113 ? 5.407 3.548 12.939 1.00 84.19 113 LEU A C 1
ATOM 795 O O . LEU A 1 113 ? 5.754 3.421 14.111 1.00 84.19 113 LEU A O 1
ATOM 799 N N . ARG A 1 114 ? 6.272 3.477 11.921 1.00 82.50 114 ARG A N 1
ATOM 800 C CA . ARG A 1 114 ? 7.736 3.389 12.005 1.00 82.50 114 ARG A CA 1
ATOM 801 C C . ARG A 1 114 ? 8.334 3.658 10.616 1.00 82.50 114 ARG A C 1
ATOM 803 O O . ARG A 1 114 ? 7.594 3.597 9.636 1.00 82.50 114 ARG A O 1
ATOM 810 N N . PRO A 1 115 ? 9.653 3.881 10.497 1.00 82.62 115 PRO A N 1
ATOM 811 C CA . PRO A 1 115 ? 10.294 4.023 9.192 1.00 82.62 115 PRO A CA 1
ATOM 812 C C . PRO A 1 115 ? 9.921 2.863 8.250 1.00 82.62 115 PRO A C 1
ATOM 814 O O . PRO A 1 115 ? 10.015 1.692 8.631 1.00 82.62 115 PRO A O 1
ATOM 817 N N . GLY A 1 116 ? 9.417 3.197 7.058 1.00 84.38 116 GLY A N 1
ATOM 818 C CA . GLY A 1 116 ? 8.948 2.234 6.053 1.00 84.38 116 GLY A CA 1
ATOM 819 C C . GLY A 1 116 ? 7.605 1.551 6.340 1.00 84.38 116 GLY A C 1
ATOM 820 O O . GLY A 1 116 ? 7.248 0.623 5.612 1.00 84.38 116 GLY A O 1
ATOM 821 N N . ALA A 1 117 ? 6.848 1.971 7.360 1.00 87.31 117 ALA A N 1
ATOM 822 C CA . ALA A 1 117 ? 5.500 1.470 7.618 1.00 87.31 117 ALA A CA 1
ATOM 823 C C . ALA A 1 117 ? 4.514 2.585 7.990 1.00 87.31 117 ALA A C 1
ATOM 825 O O . ALA A 1 117 ? 4.743 3.357 8.921 1.00 87.31 117 ALA A O 1
ATOM 826 N N . VAL A 1 118 ? 3.374 2.607 7.301 1.00 90.12 118 VAL A N 1
ATOM 827 C CA . VAL A 1 118 ? 2.320 3.615 7.477 1.00 90.12 118 VAL A CA 1
ATOM 828 C C . VAL A 1 118 ? 0.950 2.953 7.591 1.00 90.12 118 VAL A C 1
ATOM 830 O O . VAL A 1 118 ? 0.722 1.891 7.001 1.00 90.12 118 VAL A O 1
ATOM 833 N N . ALA A 1 119 ? 0.032 3.588 8.313 1.00 91.38 119 ALA A N 1
ATOM 834 C CA . ALA A 1 119 ? -1.374 3.205 8.383 1.00 91.38 119 ALA A CA 1
ATOM 835 C C . ALA A 1 119 ? -2.278 4.276 7.767 1.00 91.38 119 ALA A C 1
ATOM 837 O O . ALA A 1 119 ? -2.022 5.468 7.901 1.00 91.38 119 ALA A O 1
ATOM 838 N N . TYR A 1 120 ? -3.359 3.831 7.135 1.00 92.62 120 TYR A N 1
ATOM 839 C CA . TYR A 1 120 ? -4.459 4.663 6.658 1.00 92.62 120 TYR A CA 1
ATOM 840 C C . TYR A 1 120 ? -5.742 4.232 7.358 1.00 92.62 120 TYR A C 1
ATOM 842 O O . TYR A 1 120 ? -6.118 3.062 7.270 1.00 92.62 120 TYR A O 1
ATOM 850 N N . GLU A 1 121 ? -6.438 5.164 8.000 1.00 93.62 121 GLU A N 1
ATOM 851 C CA . GLU A 1 121 ? -7.781 4.926 8.525 1.00 93.62 121 GLU A CA 1
ATOM 852 C C . GLU A 1 121 ? -8.796 5.066 7.394 1.00 93.62 121 GLU A C 1
ATOM 854 O O . GLU A 1 121 ? -8.942 6.148 6.833 1.00 93.62 121 GLU A O 1
ATOM 859 N N . ASN A 1 122 ? -9.518 3.999 7.042 1.00 94.00 122 ASN A N 1
ATOM 860 C CA . ASN A 1 122 ? -10.366 3.979 5.840 1.00 94.00 122 ASN A CA 1
ATOM 861 C C . ASN A 1 122 ? -11.751 4.627 6.053 1.00 94.00 122 ASN A C 1
ATOM 863 O O . ASN A 1 122 ? -12.571 4.665 5.131 1.00 94.00 122 ASN A O 1
ATOM 867 N N . GLY A 1 123 ? -12.055 5.088 7.274 1.00 91.62 123 GLY A N 1
ATOM 868 C CA . GLY A 1 123 ? -13.334 5.723 7.620 1.00 91.62 123 GLY A CA 1
ATOM 869 C C . GLY A 1 123 ? -14.525 4.758 7.700 1.00 91.62 123 GLY A C 1
ATOM 870 O O . GLY A 1 123 ? -15.678 5.188 7.682 1.00 91.62 123 GLY A O 1
ATOM 871 N N . ASN A 1 124 ? -14.270 3.450 7.773 1.00 92.81 124 ASN A N 1
ATOM 872 C CA . ASN A 1 124 ? -15.295 2.402 7.753 1.00 92.81 124 ASN A CA 1
ATOM 873 C C . ASN A 1 124 ? -15.001 1.252 8.740 1.00 92.81 124 ASN A C 1
ATOM 875 O O . ASN A 1 124 ? -15.373 0.108 8.476 1.00 92.81 124 ASN A O 1
ATOM 879 N N . GLN A 1 125 ? -14.369 1.567 9.882 1.00 90.81 125 GLN A N 1
ATOM 880 C CA . GLN A 1 125 ? -13.922 0.601 10.908 1.00 90.81 125 GLN A CA 1
ATOM 881 C C . GLN A 1 125 ? -12.906 -0.406 10.357 1.00 90.81 125 GLN A C 1
ATOM 883 O O . GLN A 1 125 ? -12.907 -1.593 10.699 1.00 90.81 125 GLN A O 1
ATOM 888 N N . THR A 1 126 ? -12.098 0.050 9.406 1.00 92.00 126 THR A N 1
ATOM 889 C CA . THR A 1 126 ? -10.950 -0.696 8.917 1.00 92.00 126 THR A CA 1
ATOM 890 C C . THR A 1 126 ? -9.791 0.250 8.721 1.00 92.00 126 THR A C 1
ATOM 892 O O . THR A 1 126 ? -9.989 1.410 8.347 1.00 92.00 126 THR A O 1
ATOM 895 N N . SER A 1 127 ? -8.596 -0.295 8.871 1.00 92.44 127 SER A N 1
ATOM 896 C CA . SER A 1 127 ? -7.355 0.416 8.587 1.00 92.44 127 SER A CA 1
ATOM 897 C C . SER A 1 127 ? -6.550 -0.380 7.570 1.00 92.44 127 SER A C 1
ATOM 899 O O . SER A 1 127 ? -6.609 -1.613 7.530 1.00 92.44 127 SER A O 1
ATOM 901 N N . THR A 1 128 ? -5.795 0.310 6.724 1.00 93.06 128 THR A N 1
ATOM 902 C CA . THR A 1 128 ? -4.851 -0.308 5.790 1.00 93.06 128 THR A CA 1
ATOM 903 C C . THR A 1 128 ? -3.435 0.007 6.240 1.00 93.06 128 THR A C 1
ATOM 905 O O . THR A 1 128 ? -3.048 1.168 6.273 1.00 93.06 128 THR A O 1
ATOM 908 N N . VAL A 1 129 ? -2.640 -1.015 6.535 1.00 91.12 129 VAL A N 1
ATOM 909 C CA . VAL A 1 129 ? -1.220 -0.873 6.863 1.00 91.12 129 VAL A CA 1
ATOM 910 C C . VAL A 1 129 ? -0.385 -1.268 5.658 1.00 91.12 129 VAL A C 1
ATOM 912 O O . VAL A 1 129 ? -0.546 -2.365 5.119 1.00 91.12 129 VAL A O 1
ATOM 915 N N . ARG A 1 130 ? 0.515 -0.377 5.238 1.00 91.00 130 ARG A N 1
ATOM 916 C CA . ARG A 1 130 ? 1.542 -0.657 4.230 1.00 91.00 130 ARG A CA 1
ATOM 917 C C . ARG A 1 130 ? 2.897 -0.733 4.911 1.00 91.00 130 ARG A C 1
ATOM 919 O O . ARG A 1 130 ? 3.229 0.119 5.731 1.00 91.00 130 ARG A O 1
ATOM 926 N N . THR A 1 131 ? 3.685 -1.735 4.552 1.00 88.69 131 THR A N 1
ATOM 927 C CA . THR A 1 131 ? 5.048 -1.910 5.056 1.00 88.69 131 THR A CA 1
ATOM 928 C C . THR A 1 131 ? 5.967 -2.268 3.906 1.00 88.69 131 THR A C 1
ATOM 930 O O . THR A 1 131 ? 5.646 -3.152 3.112 1.00 88.69 131 THR A O 1
ATOM 933 N N . ILE A 1 132 ? 7.107 -1.590 3.823 1.00 88.38 132 ILE A N 1
ATOM 934 C CA . ILE A 1 132 ? 8.177 -1.916 2.888 1.00 88.38 132 ILE A CA 1
ATOM 935 C C . ILE A 1 132 ? 9.342 -2.520 3.671 1.00 88.38 132 ILE A C 1
ATOM 937 O O . ILE A 1 132 ? 9.727 -2.023 4.735 1.00 88.38 132 ILE A O 1
ATOM 941 N N . LYS A 1 133 ? 9.881 -3.620 3.149 1.00 85.31 133 LYS A N 1
ATOM 942 C CA . LYS A 1 133 ? 11.015 -4.346 3.725 1.00 85.31 133 LYS A CA 1
ATOM 943 C C . LYS A 1 133 ? 12.319 -3.969 3.020 1.00 85.31 133 LYS A C 1
ATOM 945 O O . LYS A 1 133 ? 12.310 -3.400 1.933 1.00 85.31 133 LYS A O 1
ATOM 950 N N . ASN A 1 134 ? 13.449 -4.308 3.641 1.00 79.56 134 ASN A N 1
ATOM 951 C CA . ASN A 1 134 ? 14.791 -4.012 3.110 1.00 79.56 134 ASN A CA 1
ATOM 952 C C . ASN A 1 134 ? 15.077 -4.616 1.728 1.00 79.56 134 ASN A C 1
ATOM 954 O O . ASN A 1 134 ? 15.907 -4.092 0.995 1.00 79.56 134 ASN A O 1
ATOM 958 N N . ASP A 1 135 ? 14.414 -5.715 1.385 1.00 77.56 135 ASP A N 1
ATOM 959 C CA . ASP A 1 135 ? 14.550 -6.391 0.094 1.00 77.56 135 ASP A CA 1
ATOM 960 C C . ASP A 1 135 ? 13.624 -5.810 -0.989 1.00 77.56 135 ASP A C 1
ATOM 962 O O . ASP A 1 135 ? 13.505 -6.386 -2.058 1.00 77.56 135 ASP A O 1
ATOM 966 N N . GLY A 1 136 ? 12.942 -4.688 -0.727 1.00 80.50 136 GLY A N 1
ATOM 967 C CA . GLY A 1 136 ? 11.963 -4.123 -1.659 1.00 80.50 136 GLY A CA 1
ATOM 968 C C . GLY A 1 136 ? 10.606 -4.835 -1.634 1.00 80.50 136 GLY A C 1
ATOM 969 O O . GLY A 1 136 ? 9.700 -4.473 -2.386 1.00 80.50 136 GLY A O 1
ATOM 970 N N . THR A 1 137 ? 10.392 -5.808 -0.740 1.00 84.94 137 THR A N 1
ATOM 971 C CA . THR A 1 137 ? 9.071 -6.424 -0.576 1.00 84.94 137 THR A CA 1
ATOM 972 C C . THR A 1 137 ? 8.075 -5.411 -0.020 1.00 84.94 137 THR A C 1
ATOM 974 O O . THR A 1 137 ? 8.275 -4.840 1.054 1.00 84.94 137 THR A O 1
ATOM 977 N N . VAL A 1 138 ? 6.941 -5.264 -0.708 1.00 88.69 138 VAL A N 1
ATOM 978 C CA . VAL A 1 138 ? 5.780 -4.509 -0.224 1.00 88.69 138 VAL A CA 1
ATOM 979 C C . VAL A 1 138 ? 4.767 -5.460 0.393 1.00 88.69 138 VAL A C 1
ATOM 981 O O . VAL A 1 138 ? 4.314 -6.416 -0.236 1.00 88.69 138 VAL A O 1
ATOM 984 N N . GLN A 1 139 ? 4.362 -5.165 1.621 1.00 88.69 139 GLN A N 1
ATOM 985 C CA . GLN A 1 139 ? 3.295 -5.855 2.324 1.00 88.69 139 GLN A CA 1
ATOM 986 C C . GLN A 1 139 ? 2.137 -4.892 2.574 1.00 88.69 139 GLN A C 1
ATOM 988 O O . GLN A 1 139 ? 2.328 -3.739 2.952 1.00 88.69 139 GLN A O 1
ATOM 993 N N . THR A 1 140 ? 0.916 -5.369 2.352 1.00 90.12 140 THR A N 1
ATOM 994 C CA . THR A 1 140 ? -0.311 -4.643 2.683 1.00 90.12 140 THR A CA 1
ATOM 995 C C . THR A 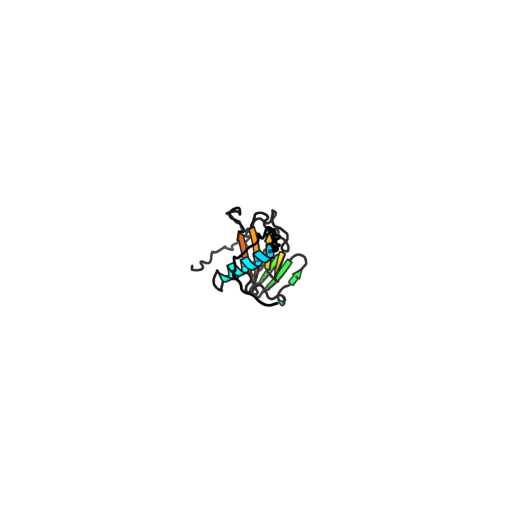1 140 ? -1.175 -5.526 3.566 1.00 90.12 140 THR A C 1
ATOM 997 O O . THR A 1 140 ? -1.414 -6.690 3.240 1.00 90.12 140 THR A O 1
ATOM 1000 N N . ALA A 1 141 ? -1.631 -4.979 4.685 1.00 89.94 141 ALA A N 1
ATOM 1001 C CA . ALA A 1 141 ? -2.557 -5.625 5.599 1.00 89.94 141 ALA A CA 1
ATOM 1002 C C . ALA A 1 141 ? -3.792 -4.743 5.777 1.00 89.94 141 ALA A C 1
ATOM 1004 O O . ALA A 1 141 ? -3.677 -3.526 5.889 1.00 89.94 141 ALA A O 1
ATOM 1005 N N . SER A 1 142 ? -4.969 -5.361 5.821 1.00 90.75 142 SER A N 1
ATOM 1006 C CA . SER A 1 142 ? -6.197 -4.684 6.228 1.00 90.75 142 SER A CA 1
ATOM 1007 C C . SER A 1 142 ? -6.619 -5.194 7.592 1.00 90.75 142 SER A C 1
ATOM 1009 O O . SER A 1 142 ? -6.645 -6.401 7.836 1.00 90.75 142 SER A O 1
ATOM 1011 N N . ILE A 1 143 ? -6.921 -4.256 8.474 1.00 89.25 143 ILE A N 1
ATOM 1012 C CA . ILE A 1 143 ? -7.294 -4.503 9.857 1.00 89.25 143 ILE A CA 1
ATOM 1013 C C . ILE A 1 143 ? -8.793 -4.295 9.955 1.00 89.25 143 ILE A C 1
ATOM 1015 O O . ILE A 1 143 ? -9.317 -3.289 9.485 1.00 89.25 143 ILE A O 1
ATOM 1019 N N . ILE A 1 144 ? -9.477 -5.283 10.518 1.00 88.62 144 ILE A N 1
ATOM 1020 C CA . ILE A 1 144 ? -10.925 -5.285 10.702 1.00 88.62 144 ILE A CA 1
ATOM 1021 C C . ILE A 1 144 ? -11.176 -5.050 12.184 1.00 88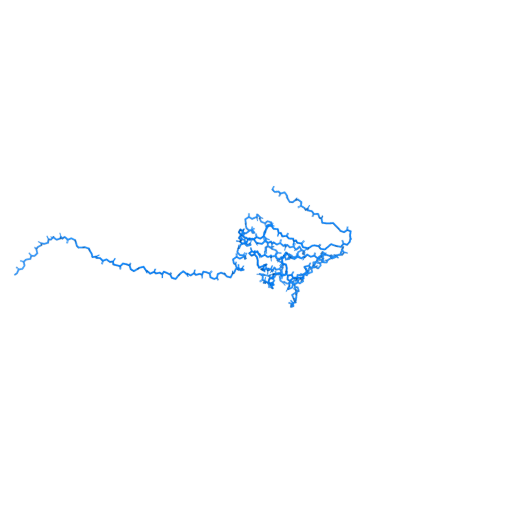.62 144 ILE A C 1
ATOM 1023 O O . ILE A 1 144 ? -10.868 -5.914 13.004 1.00 88.62 144 ILE A O 1
ATOM 1027 N N . GLU A 1 145 ? -11.717 -3.888 12.527 1.00 84.94 145 GLU A N 1
ATOM 1028 C CA . GLU A 1 145 ? -11.916 -3.509 13.927 1.00 84.94 145 GLU A CA 1
ATOM 1029 C C . GLU A 1 145 ? -13.228 -4.052 14.495 1.00 84.94 145 GLU A C 1
ATOM 1031 O O . GLU A 1 145 ? -13.360 -4.259 15.702 1.00 84.94 145 GLU A O 1
ATOM 1036 N N . SER A 1 146 ? -14.232 -4.275 13.640 1.00 87.25 146 SER A N 1
ATOM 1037 C CA . SER A 1 146 ? -15.561 -4.660 14.099 1.00 87.25 146 SER A CA 1
ATOM 1038 C C . SER A 1 146 ? -16.316 -5.527 13.092 1.00 87.25 146 SER A C 1
ATOM 1040 O O . SER A 1 146 ? -15.979 -5.632 11.916 1.00 87.25 146 SER A O 1
ATOM 1042 N N . ALA A 1 147 ? -17.407 -6.139 13.553 1.00 92.06 147 ALA A N 1
ATOM 1043 C CA . ALA A 1 147 ? -18.316 -6.895 12.693 1.00 92.06 147 ALA A CA 1
ATOM 1044 C C . ALA A 1 147 ? -19.116 -6.014 11.710 1.00 92.06 147 ALA A C 1
ATOM 1046 O O . ALA A 1 147 ? -19.825 -6.547 10.863 1.00 92.06 147 ALA A O 1
ATOM 1047 N N . ALA A 1 148 ? -19.052 -4.685 11.841 1.00 91.38 148 ALA A N 1
ATOM 1048 C CA . ALA A 1 148 ? -19.704 -3.745 10.932 1.00 91.38 148 ALA A CA 1
ATOM 1049 C C . ALA A 1 148 ? -18.780 -3.274 9.793 1.00 91.38 148 ALA A C 1
ATOM 1051 O O . ALA A 1 148 ? -19.212 -2.481 8.954 1.00 91.38 148 ALA A O 1
ATOM 1052 N N . SER A 1 149 ? -17.527 -3.735 9.762 1.00 93.62 149 SER A N 1
ATOM 1053 C CA . SER A 1 149 ? -16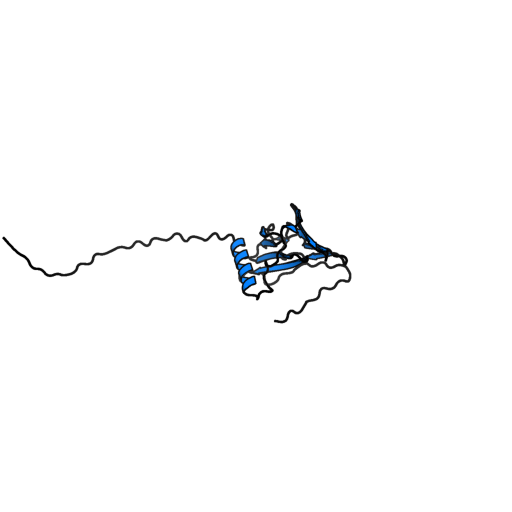.583 -3.474 8.677 1.00 93.62 149 SER A CA 1
ATOM 1054 C C . SER A 1 149 ? -17.029 -4.127 7.356 1.00 93.62 149 SER A C 1
ATOM 1056 O O . SER A 1 149 ? -17.766 -5.116 7.366 1.00 93.62 149 SER A O 1
ATOM 1058 N N . PRO A 1 150 ? -16.575 -3.618 6.196 1.00 94.56 150 PRO A N 1
ATOM 1059 C CA . PRO A 1 150 ? -16.861 -4.230 4.902 1.00 94.56 150 PRO A CA 1
ATOM 1060 C C . PRO A 1 150 ? -16.372 -5.680 4.794 1.00 94.56 150 PRO A C 1
ATOM 1062 O O . PRO A 1 150 ? -15.314 -6.039 5.303 1.00 94.56 150 PRO A O 1
ATOM 1065 N N . GLU A 1 151 ? -17.099 -6.495 4.029 1.00 94.38 151 GLU A N 1
ATOM 1066 C CA . GLU A 1 151 ? -16.722 -7.889 3.737 1.00 94.38 151 GLU A CA 1
ATOM 1067 C C . GLU A 1 151 ? -15.824 -8.028 2.494 1.00 94.38 151 GLU A C 1
ATOM 1069 O O . GLU A 1 151 ? -15.329 -9.113 2.188 1.00 94.38 151 GLU A O 1
ATOM 1074 N N . ARG A 1 152 ? -15.624 -6.936 1.746 1.00 94.94 152 ARG A N 1
ATOM 1075 C CA . ARG A 1 152 ? -14.868 -6.918 0.491 1.00 94.94 152 ARG A CA 1
ATOM 1076 C C . ARG A 1 152 ? -13.868 -5.771 0.473 1.00 94.94 152 ARG A C 1
ATOM 1078 O O . ARG A 1 152 ? -14.229 -4.633 0.747 1.00 94.94 152 ARG A O 1
ATOM 1085 N N . PHE A 1 153 ? -12.647 -6.094 0.059 1.00 94.88 153 PHE A N 1
ATOM 1086 C CA . PHE A 1 153 ? -11.533 -5.169 -0.103 1.00 94.88 153 PHE A CA 1
ATOM 1087 C C . PHE A 1 153 ? -10.996 -5.329 -1.523 1.00 94.88 153 PHE A C 1
ATOM 1089 O O . PHE A 1 153 ? -10.458 -6.380 -1.874 1.00 94.88 153 PHE A O 1
ATOM 1096 N N . ASP A 1 154 ? -11.191 -4.312 -2.356 1.00 95.12 154 ASP A N 1
ATOM 1097 C CA . ASP A 1 154 ? -10.636 -4.286 -3.704 1.00 95.12 154 ASP A CA 1
ATOM 1098 C C . ASP A 1 154 ? -9.281 -3.571 -3.652 1.00 95.12 154 ASP A C 1
ATOM 1100 O O . ASP A 1 154 ? -9.212 -2.410 -3.258 1.00 95.12 154 ASP A O 1
ATOM 1104 N N . TYR A 1 155 ? -8.211 -4.270 -4.037 1.00 92.56 155 TYR A N 1
ATOM 1105 C CA . TYR A 1 155 ? -6.856 -3.720 -4.130 1.00 92.56 155 TYR A CA 1
ATOM 1106 C C . TYR A 1 155 ? -6.559 -3.404 -5.599 1.00 92.56 155 TYR A C 1
ATOM 1108 O O . TYR A 1 155 ? -6.344 -4.336 -6.382 1.00 92.56 155 TYR A O 1
ATOM 1116 N N . PRO A 1 156 ? -6.581 -2.125 -6.015 1.00 95.06 156 PRO A N 1
ATOM 1117 C CA . PRO A 1 156 ? -6.277 -1.762 -7.390 1.00 95.06 156 PRO A CA 1
ATOM 1118 C C . PRO A 1 156 ? -4.833 -2.133 -7.724 1.00 95.06 156 PRO A C 1
ATOM 1120 O O . PRO A 1 156 ? -3.907 -1.751 -7.012 1.00 95.06 156 PRO A O 1
ATOM 1123 N N . LEU A 1 157 ? -4.638 -2.861 -8.820 1.00 94.69 157 LEU A N 1
ATOM 1124 C CA . LEU A 1 157 ? -3.319 -3.258 -9.303 1.00 94.69 157 LEU A CA 1
ATOM 1125 C C . LEU A 1 157 ? -3.188 -2.882 -10.774 1.00 94.69 157 LEU A C 1
ATOM 1127 O O . LEU A 1 157 ? -4.040 -3.241 -11.588 1.00 94.69 157 LEU A O 1
ATOM 1131 N N . THR A 1 158 ? -2.101 -2.197 -11.117 1.00 96.31 158 THR A N 1
ATOM 1132 C CA . THR A 1 158 ? -1.698 -1.968 -12.510 1.00 96.31 158 THR A CA 1
ATOM 1133 C C . THR A 1 158 ? -0.383 -2.687 -12.754 1.00 96.31 158 THR A C 1
ATOM 1135 O O . THR A 1 158 ? 0.577 -2.491 -12.012 1.00 96.31 158 THR A O 1
ATOM 1138 N N . LEU A 1 159 ? -0.350 -3.532 -13.784 1.00 95.25 159 LEU A N 1
ATOM 1139 C CA . LEU A 1 159 ? 0.826 -4.309 -14.171 1.00 95.25 159 LEU A CA 1
ATOM 1140 C C . LEU A 1 159 ? 1.387 -3.796 -15.504 1.00 95.25 159 LEU A C 1
ATOM 1142 O O . LEU A 1 159 ? 0.606 -3.331 -16.344 1.00 95.25 159 LEU A O 1
ATOM 1146 N N . PRO A 1 160 ? 2.699 -3.945 -15.754 1.00 94.25 160 PRO A N 1
ATOM 1147 C CA . PRO A 1 160 ? 3.266 -3.723 -17.078 1.00 94.25 160 PRO A CA 1
ATOM 1148 C C . PRO A 1 160 ? 2.599 -4.612 -18.137 1.00 94.25 160 PRO A C 1
ATOM 1150 O O . PRO A 1 160 ? 2.118 -5.713 -17.852 1.00 94.25 160 PRO A O 1
ATOM 1153 N N . ALA A 1 161 ? 2.584 -4.152 -19.388 1.00 91.75 161 ALA A N 1
ATOM 1154 C CA . ALA A 1 161 ? 1.973 -4.899 -20.482 1.00 91.75 161 ALA A CA 1
ATOM 1155 C C . ALA A 1 161 ? 2.605 -6.297 -20.632 1.00 91.75 161 ALA A C 1
ATOM 1157 O O . ALA A 1 161 ? 3.822 -6.437 -20.708 1.00 91.75 161 ALA A O 1
ATOM 1158 N N . GLY A 1 162 ? 1.768 -7.335 -20.698 1.00 90.94 162 GLY A N 1
ATOM 1159 C CA . GLY A 1 162 ? 2.217 -8.725 -20.846 1.00 90.94 162 GLY A CA 1
ATOM 1160 C C . GLY A 1 162 ? 2.622 -9.429 -19.543 1.00 90.94 162 GLY A C 1
ATOM 1161 O O . GLY A 1 162 ? 2.848 -10.638 -19.576 1.00 90.94 162 GLY A O 1
ATOM 1162 N N . GLN A 1 163 ? 2.661 -8.729 -18.404 1.00 91.38 163 GLN A N 1
ATOM 1163 C CA . GLN A 1 163 ? 2.866 -9.339 -17.084 1.00 91.38 163 GLN A CA 1
ATOM 1164 C C . GLN A 1 163 ? 1.585 -10.011 -16.568 1.00 91.38 163 GLN A C 1
ATOM 1166 O O . GLN A 1 163 ? 0.466 -9.660 -16.949 1.00 91.38 163 GLN A O 1
ATOM 1171 N N . LEU A 1 164 ? 1.748 -10.987 -15.672 1.00 90.12 164 LEU A N 1
ATOM 1172 C CA . LEU A 1 164 ? 0.648 -11.743 -15.071 1.00 90.12 164 LEU A CA 1
ATOM 1173 C C . LEU A 1 164 ? 0.801 -11.799 -13.554 1.00 90.12 164 LEU A C 1
ATOM 1175 O O . LEU A 1 164 ? 1.873 -12.125 -13.048 1.00 90.12 164 LEU A O 1
ATOM 1179 N N . LEU A 1 165 ? -0.304 -11.593 -12.838 1.00 88.38 165 LEU A N 1
ATOM 1180 C CA . LEU A 1 165 ? -0.370 -11.869 -11.408 1.00 88.38 165 LEU A CA 1
ATOM 1181 C C . LEU A 1 165 ? -0.519 -13.377 -11.177 1.00 88.38 165 LEU A C 1
ATOM 1183 O O . LEU A 1 165 ? -1.360 -14.035 -11.796 1.00 88.38 165 LEU A O 1
ATOM 1187 N N . ARG A 1 166 ? 0.278 -13.932 -10.262 1.00 86.75 166 ARG A N 1
ATOM 1188 C CA . ARG A 1 166 ? 0.165 -15.327 -9.824 1.00 86.75 166 ARG A CA 1
ATOM 1189 C C . ARG A 1 166 ? 0.024 -15.383 -8.313 1.00 86.75 166 ARG A C 1
ATOM 1191 O O . ARG A 1 166 ? 0.760 -14.722 -7.592 1.00 86.75 166 ARG A O 1
ATOM 1198 N N . SER A 1 167 ? -0.900 -16.211 -7.841 1.00 82.50 167 SER A N 1
ATOM 1199 C CA . SER A 1 167 ? -0.968 -16.560 -6.425 1.00 82.50 167 SER A CA 1
ATOM 1200 C C . SER A 1 167 ? 0.110 -17.598 -6.119 1.00 82.50 167 SER A C 1
ATOM 1202 O O . SER A 1 167 ? 0.161 -18.655 -6.753 1.00 82.50 167 SER A O 1
ATOM 1204 N N . LEU A 1 168 ? 0.969 -17.297 -5.148 1.00 75.75 168 LEU A N 1
ATOM 1205 C CA . LEU A 1 168 ? 1.849 -18.284 -4.541 1.00 75.75 168 LEU A CA 1
ATOM 1206 C C . LEU A 1 168 ? 1.048 -18.996 -3.453 1.00 75.75 168 LEU A C 1
ATOM 1208 O O . LEU A 1 168 ? 0.622 -18.387 -2.473 1.00 75.75 168 LEU A O 1
ATOM 1212 N N . LYS A 1 169 ? 0.803 -20.293 -3.633 1.00 68.38 169 LYS A N 1
ATOM 1213 C CA . LYS A 1 169 ? 0.164 -21.101 -2.598 1.00 68.38 169 LYS A CA 1
ATOM 1214 C C . LYS A 1 169 ? 1.171 -21.331 -1.471 1.00 68.38 169 LYS A C 1
ATOM 1216 O O . LYS A 1 169 ? 2.007 -22.223 -1.580 1.00 68.38 169 LYS A O 1
ATOM 1221 N N . ALA A 1 170 ? 1.082 -20.555 -0.397 1.00 55.94 170 ALA A N 1
ATOM 1222 C CA . ALA A 1 170 ? 1.685 -20.944 0.872 1.00 55.94 170 ALA A CA 1
ATOM 1223 C C . ALA A 1 170 ? 0.880 -22.132 1.432 1.00 55.94 170 ALA A C 1
ATOM 1225 O O . ALA A 1 170 ? -0.352 -22.080 1.475 1.00 55.94 170 ALA A O 1
ATOM 1226 N N . GLY A 1 171 ? 1.553 -23.237 1.763 1.00 42.59 171 GLY A N 1
ATOM 1227 C CA . GLY A 1 171 ? 0.925 -24.361 2.459 1.00 42.59 171 GLY A CA 1
ATOM 1228 C C . GLY A 1 171 ? 0.379 -23.895 3.810 1.00 42.59 171 GLY A C 1
ATOM 1229 O O . GLY A 1 171 ? 1.055 -23.140 4.502 1.00 42.59 171 GLY A O 1
ATOM 1230 N N . PHE A 1 172 ? -0.850 -24.301 4.128 1.00 40.16 172 PHE A N 1
ATOM 1231 C CA . PHE A 1 172 ? -1.448 -24.126 5.452 1.00 40.16 172 PHE A CA 1
ATOM 1232 C C . PHE A 1 172 ? -0.948 -25.210 6.404 1.00 40.16 172 PHE A C 1
ATOM 1234 O O . PHE A 1 172 ? -0.779 -26.357 5.921 1.00 40.16 172 PHE A O 1
#